Protein AF-A0A3N5MA86-F1 (afdb_monomer)

Solvent-accessible surface area (backbone atoms only — not comparable to full-atom values): 2444 Å² total; per-residue (Å²): 129,90,67,35,61,45,83,52,100,89,47,74,44,78,29,64,65,38,28,58,76,69,73,43,86,73,79,84,72,71,73,77,81,81,130

Secondary structure (DSSP, 8-state):
-TTSEEEETTEEEE-HHHHHHTT-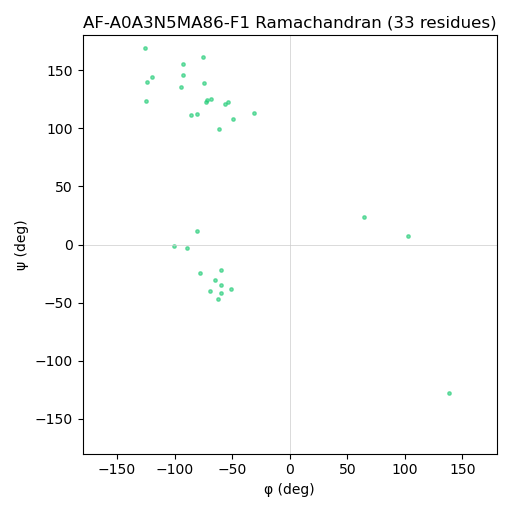-------PPP-

Mean predicted aligned error: 5.9 Å

Radius of gyration: 11.85 Å; Cα contacts (8 Å, |Δi|>4): 27; chains: 1; bounding box: 29×22×24 Å

Nearest PDB structures (foldseek):
  1in4-assembly1_A  TM=8.943E-01  e=1.288E-01  Thermotoga maritima
  1in5-assembly1_A  TM=9.014E-01  e=1.385E-01  Thermotoga maritima
  1in8-assembly1_A  TM=8.935E-01  e=1.722E-01  Thermotoga maritima
  1in6-assembly1_A  TM=8.873E-01  e=1.72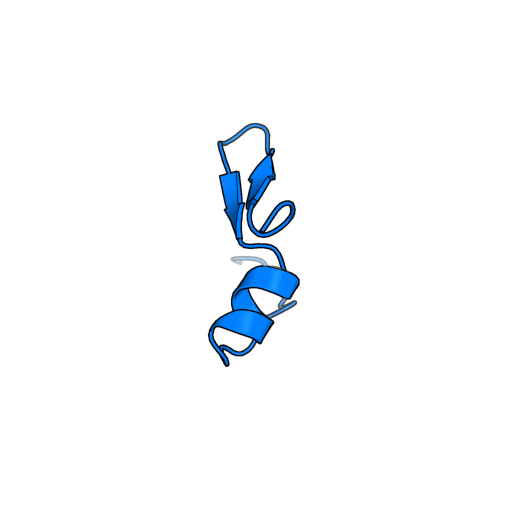2E-01  Thermotoga maritima
  2d8y-assembly1_A  TM=2.333E-01  e=6.969E+00  Homo sapiens

pLDDT: mean 87.02, std 10.71, range [64.31, 95.5]

Foldseek 3Di:
DPDQWDQDPVGTDGDPVVCVVVVHDDDPPPPDDDD

Sequence (35 aa):
QLGFLERTSQGRVATRLAYDHLGLTYQEDGQAKLF

Structure (mmCIF, N/CA/C/O backbone):
data_AF-A0A3N5MA86-F1
#
_entry.id   AF-A0A3N5MA86-F1
#
loop_
_atom_site.group_PDB
_atom_site.id
_atom_site.type_symbol
_atom_site.label_atom_id
_atom_site.label_alt_id
_atom_site.label_comp_id
_atom_site.label_asym_id
_atom_site.label_entity_id
_atom_site.label_seq_id
_atom_site.pdbx_PDB_ins_code
_atom_site.Cartn_x
_atom_site.Cartn_y
_atom_site.Cartn_z
_atom_site.occupancy
_atom_site.B_iso_or_equiv
_atom_site.auth_seq_id
_atom_site.auth_comp_id
_atom_site.auth_asym_id
_atom_site.auth_atom_id
_atom_site.pdbx_PDB_model_num
ATOM 1 N N . GLN A 1 1 ? 12.598 4.948 -9.195 1.00 64.31 1 GLN A N 1
ATOM 2 C CA . GLN A 1 1 ? 11.216 4.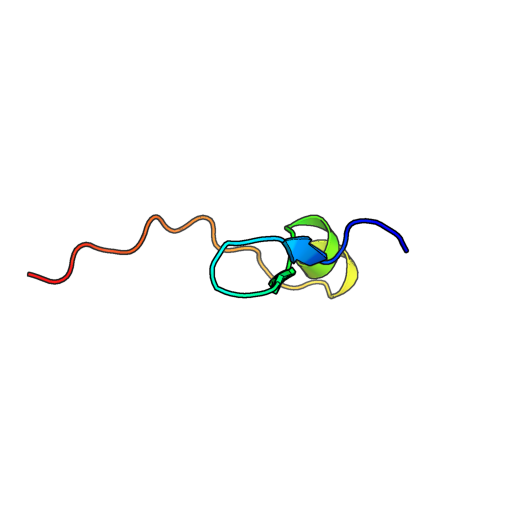963 -9.713 1.00 64.31 1 GLN A CA 1
ATOM 3 C C . GLN A 1 1 ? 10.385 5.921 -8.868 1.00 64.31 1 GLN A C 1
ATOM 5 O O . GLN A 1 1 ? 10.302 5.731 -7.660 1.00 64.31 1 GLN A O 1
ATOM 10 N N . LEU A 1 2 ? 9.862 6.997 -9.464 1.00 79.00 2 LEU A N 1
ATOM 11 C CA . LEU A 1 2 ? 8.883 7.870 -8.803 1.00 79.00 2 LEU A CA 1
ATOM 12 C C . LEU A 1 2 ? 7.532 7.129 -8.773 1.00 79.00 2 LEU A C 1
ATOM 14 O O . LEU A 1 2 ? 7.190 6.485 -9.759 1.00 79.00 2 LEU A O 1
ATOM 18 N N . GLY A 1 3 ? 6.781 7.200 -7.670 1.00 86.88 3 GLY A N 1
ATOM 19 C CA . GLY A 1 3 ? 5.410 6.667 -7.610 1.00 86.88 3 GLY A CA 1
ATOM 20 C C . GLY A 1 3 ? 5.210 5.324 -6.901 1.00 86.88 3 GLY A C 1
ATOM 21 O O . GLY A 1 3 ? 4.096 4.819 -6.922 1.00 86.88 3 GLY A O 1
ATOM 22 N N . PHE A 1 4 ? 6.229 4.753 -6.245 1.00 94.00 4 PHE A N 1
ATOM 23 C CA . PHE A 1 4 ? 6.054 3.577 -5.366 1.00 94.00 4 PHE A CA 1
ATOM 24 C C . PHE A 1 4 ? 5.468 3.905 -3.993 1.00 94.00 4 PHE A C 1
ATOM 26 O O . PHE A 1 4 ? 4.891 3.037 -3.350 1.00 94.00 4 PHE A O 1
ATOM 33 N N . LEU A 1 5 ? 5.635 5.143 -3.530 1.00 94.44 5 LEU A N 1
ATOM 34 C CA . LEU A 1 5 ? 5.124 5.588 -2.241 1.00 94.44 5 LEU A CA 1
ATOM 35 C C . LEU A 1 5 ? 4.241 6.814 -2.437 1.00 94.44 5 LEU A C 1
ATOM 37 O O . LEU A 1 5 ? 4.704 7.830 -2.961 1.00 94.44 5 LEU A O 1
ATOM 41 N N . GLU A 1 6 ? 3.002 6.725 -1.974 1.00 93.38 6 GLU A N 1
ATOM 42 C CA . GLU A 1 6 ? 2.097 7.863 -1.846 1.00 93.38 6 GLU A CA 1
ATOM 43 C C . GLU A 1 6 ? 2.202 8.477 -0.448 1.00 93.38 6 GLU A C 1
ATOM 45 O O . GLU A 1 6 ? 2.623 7.816 0.503 1.00 93.38 6 GLU A O 1
ATOM 50 N N . ARG A 1 7 ? 1.861 9.762 -0.314 1.00 94.12 7 ARG A N 1
ATOM 51 C CA . ARG A 1 7 ? 1.839 10.444 0.985 1.00 94.12 7 ARG A CA 1
ATOM 52 C C . ARG A 1 7 ? 0.436 10.393 1.573 1.00 94.12 7 ARG A C 1
ATOM 54 O O . ARG A 1 7 ? -0.525 10.728 0.892 1.00 94.12 7 ARG A O 1
ATOM 61 N N . THR A 1 8 ? 0.351 10.084 2.857 1.00 91.25 8 THR A N 1
ATOM 62 C CA . THR A 1 8 ? -0.876 10.156 3.652 1.00 91.25 8 THR A CA 1
ATOM 63 C C . THR A 1 8 ? -0.633 11.024 4.885 1.00 91.25 8 THR A C 1
ATOM 65 O O . THR A 1 8 ? 0.507 11.360 5.213 1.00 91.25 8 THR A O 1
ATOM 68 N N . SER A 1 9 ? -1.695 11.380 5.607 1.00 94.88 9 SER A N 1
ATOM 69 C CA . SER A 1 9 ? -1.576 12.087 6.892 1.00 94.88 9 SER A CA 1
ATOM 70 C C . SER A 1 9 ? -0.781 11.302 7.945 1.00 94.88 9 SER A C 1
ATOM 72 O O . SER A 1 9 ? -0.242 11.901 8.868 1.00 94.88 9 SER A O 1
ATOM 74 N N . GLN A 1 10 ? -0.680 9.978 7.792 1.00 94.44 10 GLN A N 1
ATOM 75 C CA . GLN A 1 10 ? -0.001 9.071 8.721 1.00 94.44 10 GLN A CA 1
ATOM 76 C C . GLN A 1 10 ? 1.404 8.660 8.246 1.00 94.44 10 GLN A C 1
ATOM 78 O O . GLN A 1 10 ? 2.095 7.927 8.948 1.00 94.44 10 GLN A O 1
ATOM 83 N N . GLY A 1 11 ? 1.849 9.115 7.067 1.00 94.25 11 GLY A N 1
ATOM 84 C CA . GLY A 1 11 ? 3.180 8.812 6.541 1.00 94.25 11 GLY A CA 1
ATOM 85 C C . GLY A 1 11 ? 3.185 8.498 5.050 1.00 94.25 11 GLY A C 1
ATOM 86 O O . GLY A 1 11 ? 2.725 9.293 4.229 1.00 94.25 11 GLY A O 1
ATOM 87 N N . ARG A 1 12 ? 3.782 7.360 4.682 1.00 95.12 12 ARG A N 1
ATOM 88 C CA . ARG A 1 12 ? 3.839 6.881 3.298 1.00 95.12 12 ARG A CA 1
ATOM 89 C C . ARG A 1 12 ? 3.258 5.482 3.185 1.00 95.12 12 ARG A C 1
ATOM 91 O O . ARG A 1 12 ? 3.536 4.644 4.036 1.00 95.12 12 ARG A O 1
ATOM 98 N N . VAL A 1 13 ? 2.508 5.242 2.118 1.00 93.31 13 VAL A N 1
ATOM 99 C CA . VAL A 1 13 ? 1.898 3.941 1.808 1.00 93.31 13 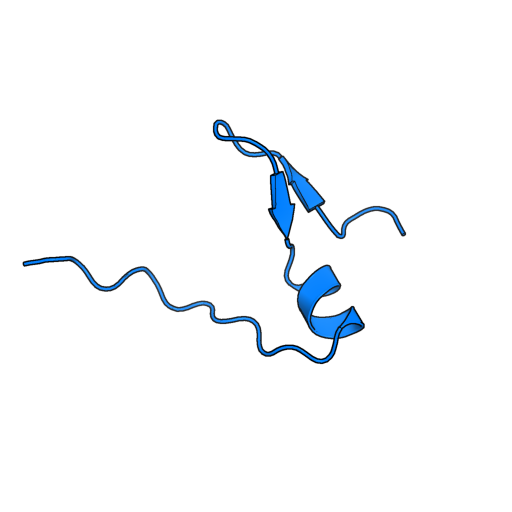VAL A CA 1
ATOM 100 C C . VAL A 1 13 ? 2.435 3.443 0.469 1.00 93.31 13 VAL A C 1
ATOM 102 O O . VAL A 1 13 ? 2.737 4.245 -0.415 1.00 93.31 13 VAL A O 1
ATOM 105 N N . ALA A 1 14 ? 2.622 2.128 0.343 1.00 94.00 14 ALA A N 1
ATOM 106 C CA . ALA A 1 14 ? 3.042 1.500 -0.903 1.00 94.00 14 ALA A CA 1
ATOM 107 C C . ALA A 1 14 ? 1.893 1.513 -1.916 1.00 94.00 14 ALA A C 1
ATOM 109 O O . ALA A 1 14 ? 0.804 1.015 -1.641 1.00 94.00 14 ALA A O 1
ATOM 110 N N . THR A 1 15 ? 2.149 2.082 -3.090 1.00 93.75 15 THR A N 1
ATOM 111 C CA . THR A 1 15 ? 1.166 2.139 -4.175 1.00 93.75 15 THR A CA 1
ATOM 112 C C . THR A 1 15 ? 1.028 0.778 -4.844 1.00 93.75 15 THR A C 1
ATOM 114 O O . THR A 1 15 ? 1.944 -0.043 -4.795 1.00 93.75 15 THR A O 1
ATOM 117 N N . ARG A 1 16 ? -0.070 0.560 -5.573 1.00 93.19 16 ARG A N 1
ATOM 118 C CA . ARG A 1 16 ? -0.257 -0.643 -6.401 1.00 93.19 16 ARG A CA 1
ATOM 119 C C . ARG A 1 16 ? 0.927 -0.918 -7.338 1.00 93.19 16 ARG A C 1
ATOM 121 O O . ARG A 1 16 ? 1.382 -2.048 -7.438 1.00 93.19 16 ARG A O 1
ATOM 128 N N . LEU A 1 17 ? 1.513 0.137 -7.911 1.00 93.81 17 LEU A N 1
ATOM 129 C CA . LEU A 1 17 ? 2.712 0.043 -8.750 1.00 93.81 17 LEU A CA 1
ATOM 130 C C . LEU A 1 17 ? 3.920 -0.564 -8.007 1.00 93.81 17 LEU A C 1
ATOM 132 O O . LEU A 1 17 ? 4.730 -1.262 -8.615 1.00 93.81 17 LEU A O 1
ATOM 136 N N . ALA A 1 18 ? 4.068 -0.296 -6.706 1.00 95.44 18 ALA A N 1
ATOM 137 C CA . ALA A 1 18 ? 5.116 -0.912 -5.894 1.00 95.44 18 ALA A CA 1
ATOM 138 C C . ALA A 1 18 ? 4.861 -2.408 -5.676 1.00 95.44 18 ALA A C 1
ATOM 140 O O . ALA A 1 18 ? 5.800 -3.198 -5.753 1.00 95.44 18 ALA A O 1
ATOM 141 N N . TYR A 1 19 ? 3.604 -2.797 -5.447 1.00 95.25 19 TYR A N 1
ATOM 142 C CA . TYR A 1 19 ? 3.216 -4.204 -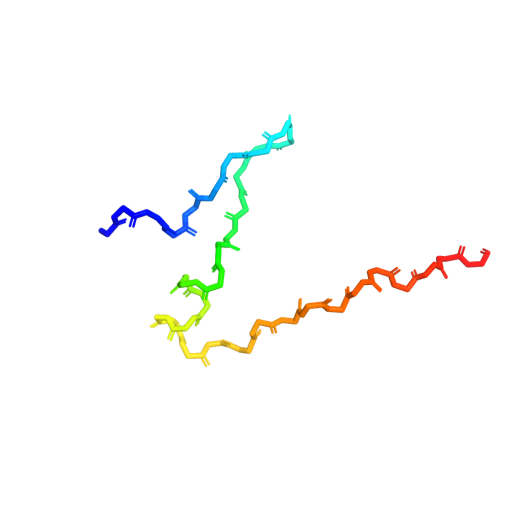5.326 1.00 95.25 19 TYR A CA 1
ATOM 143 C C . TYR A 1 19 ? 3.493 -4.967 -6.623 1.00 95.25 19 TYR A C 1
ATOM 145 O O . TYR A 1 19 ? 4.149 -6.006 -6.579 1.00 95.25 19 TYR A O 1
ATOM 153 N N . ASP A 1 20 ? 3.104 -4.405 -7.770 1.00 94.69 20 ASP A N 1
ATOM 154 C CA . ASP A 1 20 ? 3.330 -5.012 -9.086 1.00 94.69 20 ASP A CA 1
ATOM 155 C C . ASP A 1 20 ? 4.824 -5.222 -9.368 1.00 94.69 20 ASP A C 1
ATOM 157 O O . ASP A 1 20 ? 5.234 -6.280 -9.844 1.00 94.69 20 ASP A O 1
ATOM 161 N N . HIS A 1 21 ? 5.666 -4.243 -9.022 1.00 95.00 21 HIS A N 1
ATOM 162 C CA . HIS A 1 21 ? 7.115 -4.358 -9.198 1.00 95.00 21 HIS A CA 1
ATOM 163 C C . HIS A 1 21 ? 7.741 -5.457 -8.331 1.00 95.00 21 HIS A C 1
ATOM 165 O O . HIS A 1 21 ? 8.744 -6.055 -8.716 1.00 95.00 21 HIS A O 1
ATOM 171 N N . LEU A 1 22 ? 7.148 -5.725 -7.168 1.00 94.38 22 LEU A N 1
ATOM 172 C CA . LEU A 1 22 ? 7.578 -6.781 -6.256 1.00 94.38 22 LEU A CA 1
ATOM 173 C C . LEU A 1 22 ? 6.909 -8.133 -6.553 1.00 94.38 22 LEU A C 1
ATOM 175 O O . LEU A 1 22 ? 7.221 -9.116 -5.884 1.00 94.38 22 LEU A O 1
ATOM 179 N N . GLY A 1 23 ? 5.993 -8.200 -7.527 1.00 95.50 23 GLY A N 1
ATOM 180 C CA . GLY A 1 23 ? 5.199 -9.399 -7.807 1.00 95.50 23 GLY A CA 1
ATOM 181 C C . GLY A 1 23 ? 4.262 -9.788 -6.658 1.00 95.50 23 GLY A C 1
ATOM 182 O O . GLY A 1 23 ? 3.901 -10.956 -6.523 1.00 95.50 23 GLY A O 1
ATOM 183 N N . LEU A 1 24 ? 3.899 -8.829 -5.802 1.00 94.56 24 LEU A N 1
ATOM 184 C CA . LEU A 1 24 ? 3.006 -9.037 -4.667 1.00 94.56 24 LEU A CA 1
ATOM 185 C C . LEU A 1 24 ? 1.563 -8.741 -5.072 1.00 94.56 24 LEU A C 1
ATOM 187 O O . LEU A 1 24 ? 1.292 -7.832 -5.851 1.00 94.56 24 LEU A O 1
ATOM 191 N N . THR A 1 25 ? 0.613 -9.481 -4.503 1.00 91.75 25 THR A N 1
ATOM 192 C CA . THR A 1 25 ? -0.811 -9.199 -4.719 1.00 91.75 25 THR A CA 1
ATOM 193 C C . THR A 1 25 ? -1.207 -7.934 -3.961 1.00 91.75 25 THR A C 1
ATOM 195 O O . THR A 1 25 ? -1.038 -7.859 -2.745 1.00 91.75 25 THR A O 1
ATOM 198 N N . TYR A 1 26 ? -1.739 -6.942 -4.673 1.00 91.12 26 TYR A N 1
ATOM 199 C CA . TYR A 1 26 ? -2.341 -5.761 -4.060 1.00 91.12 26 TYR A CA 1
ATOM 200 C C . TYR A 1 26 ? -3.769 -6.091 -3.614 1.00 91.12 26 TYR A C 1
ATOM 202 O O . TYR A 1 26 ? -4.635 -6.345 -4.451 1.00 91.12 26 TYR A O 1
ATOM 210 N N . GLN A 1 27 ? -4.010 -6.117 -2.303 1.00 85.06 27 GLN A N 1
ATOM 211 C CA . GLN A 1 27 ? -5.345 -6.331 -1.748 1.00 85.06 27 GLN A CA 1
ATOM 212 C C . GLN A 1 27 ? -6.079 -4.993 -1.658 1.00 85.06 27 GLN A C 1
ATOM 214 O O . GLN A 1 27 ? -5.737 -4.144 -0.840 1.00 85.06 27 GLN A O 1
ATOM 219 N N . GLU A 1 28 ? -7.111 -4.826 -2.484 1.00 75.88 28 GLU A N 1
ATOM 220 C CA . GLU A 1 28 ? -8.037 -3.681 -2.432 1.00 75.88 28 GLU A CA 1
ATOM 221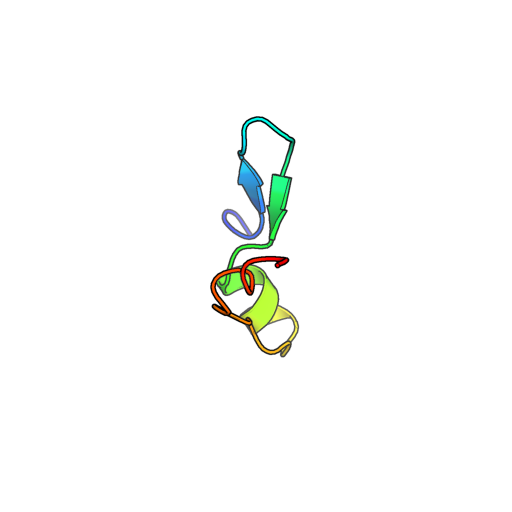 C C . GLU A 1 28 ? -9.102 -3.850 -1.342 1.00 75.88 28 GLU A C 1
ATOM 223 O O . GLU A 1 28 ? -10.089 -3.115 -1.325 1.00 75.88 28 GLU A O 1
ATOM 228 N N . ASP A 1 29 ? -8.924 -4.841 -0.462 1.00 65.12 29 ASP A N 1
ATOM 229 C CA . ASP A 1 29 ? -9.919 -5.261 0.510 1.00 65.12 29 ASP A CA 1
ATOM 230 C C . ASP A 1 29 ? -10.233 -4.098 1.449 1.00 65.12 29 ASP A C 1
ATOM 232 O O . ASP A 1 29 ? -9.497 -3.792 2.392 1.00 65.12 29 ASP A O 1
ATOM 236 N N . GLY A 1 30 ? -11.351 -3.432 1.146 1.00 65.69 30 GLY A N 1
ATOM 237 C CA . GLY A 1 30 ? -11.984 -2.448 1.997 1.00 65.69 30 GLY A CA 1
ATOM 238 C C . GLY A 1 30 ? -12.100 -3.057 3.379 1.00 65.69 30 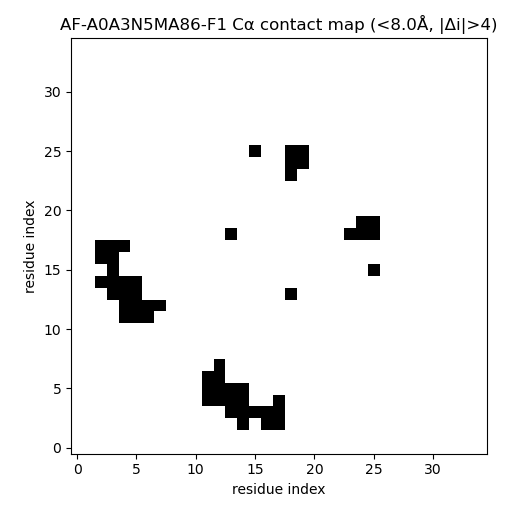GLY A C 1
ATOM 239 O O . GLY A 1 30 ? -12.854 -4.010 3.568 1.00 65.69 30 GLY A O 1
ATOM 240 N N . GLN A 1 31 ? -11.276 -2.535 4.290 1.00 66.81 31 GLN A N 1
ATOM 241 C CA . GLN A 1 31 ? -11.121 -2.972 5.669 1.00 66.81 31 GLN A CA 1
ATOM 242 C C . GLN A 1 31 ? -12.442 -3.536 6.193 1.00 66.81 31 GLN A C 1
ATOM 244 O O . GLN A 1 31 ? -13.425 -2.799 6.316 1.00 66.81 31 GLN A O 1
ATOM 249 N N . ALA A 1 32 ? -12.473 -4.844 6.465 1.00 68.81 32 ALA A N 1
ATOM 250 C CA . ALA A 1 32 ? -13.650 -5.464 7.047 1.00 68.81 32 ALA A CA 1
ATOM 251 C C . ALA A 1 32 ? -14.003 -4.687 8.321 1.00 68.81 32 ALA A C 1
ATOM 253 O O . ALA A 1 32 ? -13.152 -4.505 9.197 1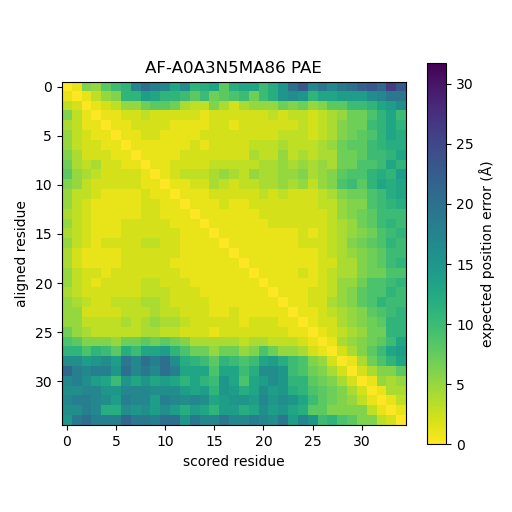.00 68.81 32 ALA A O 1
ATOM 254 N N . LYS A 1 33 ? -15.234 -4.164 8.389 1.00 69.12 33 LYS A N 1
ATOM 255 C CA . LYS A 1 33 ? -15.703 -3.449 9.576 1.00 69.12 33 LYS A CA 1
ATOM 256 C C . LYS A 1 33 ? -15.556 -4.382 10.773 1.00 69.12 33 LYS A C 1
ATOM 258 O O . LYS A 1 33 ? -16.126 -5.470 10.778 1.00 69.12 33 LYS A O 1
ATOM 263 N N . LEU A 1 34 ? -14.778 -3.951 11.760 1.00 75.2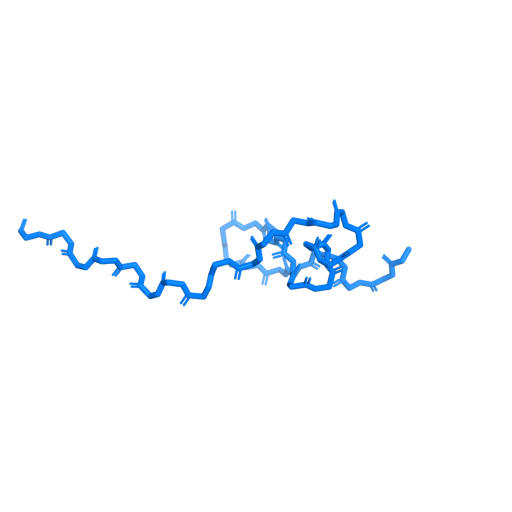5 34 LEU A N 1
ATOM 264 C CA . LEU A 1 34 ? -14.721 -4.612 13.055 1.00 75.25 34 LEU A CA 1
ATOM 265 C C . LEU A 1 34 ? -16.083 -4.390 13.731 1.00 75.25 34 LEU A C 1
ATOM 267 O O . LEU A 1 34 ? -16.555 -3.251 13.775 1.00 75.25 34 LEU A O 1
ATOM 271 N N . PHE A 1 35 ? -16.730 -5.487 14.132 1.00 82.12 35 PHE A N 1
ATOM 272 C CA . PHE A 1 35 ? -18.035 -5.498 14.801 1.00 82.12 35 PHE A CA 1
ATOM 273 C C . PHE A 1 35 ? -17.966 -4.891 16.203 1.00 82.12 35 PHE A C 1
ATOM 275 O O . PHE A 1 35 ? -16.919 -5.071 16.867 1.00 82.12 35 PHE A O 1
#